Protein AF-A0A0S2JXF3-F1 (afdb_monomer_lite)

Sequence (169 aa):
MKRLVWFICPWLLTGCVLSSDPSPVEPAVPVVQLPSYAPVSVLMSWYLAACEKQSLQHNDSYLHESYLHDFFNRYCRAKGSTSRLAALKQVQKQAPWPESYQHFFALLKKENQHTQRLAGALRVQQKAVKRLTTELNEVTTQLDTLKAQLAQLQRKRLEQSLQPLNDEE

pLDDT: mean 82.35, std 19.6, range [34.44, 97.56]

Organism: NCBI:txid161398

Structure (mmCIF, N/CA/C/O backbone):
data_AF-A0A0S2JXF3-F1
#
_entry.id   AF-A0A0S2JXF3-F1
#
loop_
_atom_site.group_PDB
_atom_site.id
_atom_site.type_symbol
_atom_site.label_atom_id
_atom_site.label_alt_id
_atom_site.label_comp_id
_atom_site.label_asym_id
_atom_site.label_entity_id
_atom_site.label_seq_id
_atom_site.pdbx_PDB_ins_code
_atom_site.Cartn_x
_atom_site.Cartn_y
_atom_site.Cartn_z
_atom_site.occupancy
_atom_site.B_iso_or_equiv
_atom_site.auth_seq_id
_atom_site.auth_comp_id
_atom_site.auth_asym_id
_atom_site.auth_atom_id
_atom_site.pdbx_PDB_model_num
ATOM 1 N N . MET A 1 1 ? 52.847 24.015 -60.866 1.00 34.44 1 MET A N 1
ATOM 2 C CA . MET A 1 1 ? 54.074 23.477 -61.502 1.00 34.44 1 MET A CA 1
ATOM 3 C C . MET A 1 1 ? 54.727 22.525 -60.503 1.00 34.44 1 MET A C 1
ATOM 5 O O . MET A 1 1 ? 54.892 22.940 -59.371 1.00 34.44 1 MET A O 1
ATOM 9 N N . LYS A 1 2 ? 54.835 21.220 -60.824 1.00 39.03 2 LYS A N 1
ATOM 10 C CA . LYS A 1 2 ? 56.106 20.457 -60.959 1.00 39.03 2 LYS A CA 1
ATOM 11 C C . LYS A 1 2 ? 56.985 20.535 -59.676 1.00 39.03 2 LYS A C 1
ATOM 13 O O . LYS A 1 2 ? 57.434 21.621 -59.362 1.00 39.03 2 LYS A O 1
ATOM 18 N N . ARG A 1 3 ? 57.350 19.463 -58.950 1.00 41.31 3 ARG A N 1
ATOM 19 C CA . ARG A 1 3 ? 57.856 18.144 -59.392 1.00 41.31 3 ARG A CA 1
ATOM 20 C C . ARG A 1 3 ? 57.864 17.104 -58.251 1.00 41.31 3 ARG A C 1
ATOM 22 O O . ARG A 1 3 ? 58.118 17.457 -57.107 1.00 41.31 3 ARG A O 1
ATOM 29 N N . LEU A 1 4 ? 57.708 15.828 -58.627 1.00 45.16 4 LEU A N 1
ATOM 30 C CA . LEU A 1 4 ? 58.310 14.673 -57.948 1.00 45.16 4 LEU A CA 1
ATOM 31 C C . LEU A 1 4 ? 59.836 14.823 -57.898 1.00 45.16 4 LEU A C 1
ATOM 33 O O . LEU A 1 4 ? 60.421 15.143 -58.933 1.00 45.16 4 LEU A O 1
ATOM 37 N N . VAL A 1 5 ? 60.466 14.428 -56.790 1.00 48.84 5 VAL A N 1
ATOM 38 C CA . VAL A 1 5 ? 61.798 13.804 -56.812 1.00 48.84 5 VAL A CA 1
ATOM 39 C C . VAL A 1 5 ? 61.848 12.720 -55.734 1.00 48.84 5 VAL A C 1
ATOM 41 O O . VAL A 1 5 ? 61.670 12.986 -54.551 1.00 48.84 5 VAL A O 1
ATOM 44 N N . TRP A 1 6 ? 62.060 11.491 -56.195 1.00 41.00 6 TRP A N 1
ATOM 45 C CA . TRP A 1 6 ? 62.474 10.333 -55.416 1.00 41.00 6 TRP A CA 1
ATOM 46 C C . TRP A 1 6 ? 63.924 10.501 -54.961 1.00 41.00 6 TRP A C 1
ATOM 48 O O . TRP A 1 6 ? 64.763 10.859 -55.784 1.00 41.00 6 TRP A O 1
ATOM 58 N N . PHE A 1 7 ? 64.242 10.121 -53.724 1.00 48.88 7 PHE A N 1
ATOM 59 C CA . PHE A 1 7 ? 65.581 9.637 -53.396 1.00 48.88 7 PHE A CA 1
ATOM 60 C C . PHE A 1 7 ? 65.492 8.378 -52.539 1.00 48.88 7 PHE A C 1
ATOM 62 O O . PHE A 1 7 ? 65.002 8.374 -51.414 1.00 48.88 7 PHE A O 1
ATOM 69 N N . ILE A 1 8 ? 65.958 7.303 -53.162 1.00 51.94 8 ILE A N 1
ATOM 70 C CA . ILE A 1 8 ? 66.288 6.007 -52.592 1.00 51.94 8 ILE A CA 1
ATOM 71 C C . ILE A 1 8 ? 67.582 6.183 -51.790 1.00 51.94 8 ILE A C 1
ATOM 73 O O . ILE A 1 8 ? 68.543 6.744 -52.314 1.00 51.94 8 ILE A O 1
ATOM 77 N N . CYS A 1 9 ? 67.638 5.638 -50.577 1.00 42.91 9 CYS A N 1
ATOM 78 C CA . CYS A 1 9 ? 68.894 5.197 -49.977 1.00 42.91 9 CYS A CA 1
ATOM 79 C C . CYS A 1 9 ? 68.672 3.800 -49.360 1.00 42.91 9 CYS A C 1
ATOM 81 O O . CYS A 1 9 ? 67.832 3.675 -48.469 1.00 42.91 9 CYS A O 1
ATOM 83 N N . PRO A 1 10 ? 69.342 2.750 -49.879 1.00 52.16 10 PRO A N 1
ATOM 84 C CA . PRO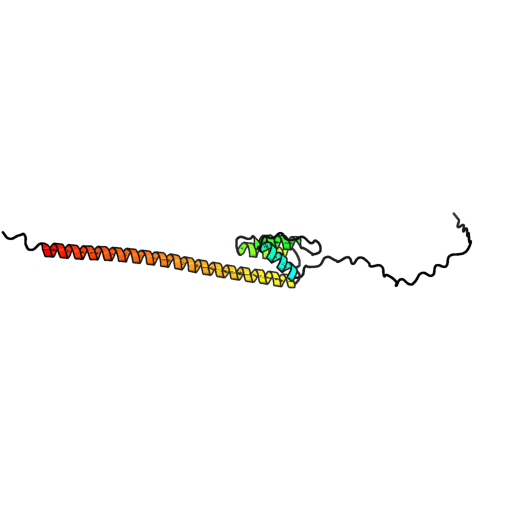 A 1 10 ? 69.297 1.380 -49.363 1.00 52.16 10 PRO A CA 1
ATOM 85 C C . PRO A 1 10 ? 70.331 1.224 -48.224 1.00 52.16 10 PRO A C 1
ATOM 87 O O . PRO A 1 10 ? 70.688 2.230 -47.628 1.00 52.16 10 PRO A O 1
ATOM 90 N N . TRP A 1 11 ? 70.857 0.012 -47.987 1.00 50.53 11 TRP A N 1
ATOM 91 C CA . TRP A 1 11 ? 71.778 -0.442 -46.912 1.00 50.53 11 TRP A CA 1
ATOM 92 C C . TRP A 1 11 ? 71.009 -1.087 -45.736 1.00 50.53 11 TRP A C 1
ATOM 94 O O . TRP A 1 11 ? 70.530 -0.411 -44.838 1.00 50.53 11 TRP A O 1
ATOM 104 N N . LEU A 1 12 ? 70.573 -2.346 -45.873 1.00 48.91 12 LEU A N 1
ATOM 105 C CA . LEU A 1 12 ? 71.282 -3.628 -45.645 1.00 48.91 12 LEU A CA 1
ATOM 106 C C . LEU A 1 12 ? 71.451 -4.007 -44.156 1.00 48.91 12 LEU A C 1
ATOM 108 O O . LEU A 1 12 ? 72.291 -3.452 -43.465 1.00 48.91 12 LEU A O 1
ATOM 112 N N . LEU A 1 13 ? 70.679 -5.039 -43.767 1.00 52.38 13 LEU A N 1
ATOM 113 C CA . LEU A 1 13 ? 71.051 -6.232 -42.978 1.00 52.38 13 LEU A CA 1
ATOM 114 C C . LEU A 1 13 ? 71.779 -5.979 -41.639 1.00 52.38 13 LEU A C 1
ATOM 116 O O . LEU A 1 13 ? 72.933 -5.585 -41.608 1.00 52.38 13 LEU A O 1
ATOM 120 N N . THR A 1 14 ? 71.242 -6.332 -40.473 1.00 50.97 14 THR A N 1
ATOM 121 C CA . THR A 1 14 ? 71.079 -7.721 -40.004 1.00 50.97 14 THR A CA 1
ATOM 122 C C . THR A 1 14 ? 70.438 -7.705 -38.613 1.00 50.97 14 THR A C 1
ATOM 124 O O . THR A 1 14 ? 70.723 -6.825 -37.807 1.00 50.97 14 THR A O 1
ATOM 127 N N . GLY A 1 15 ? 69.626 -8.717 -38.310 1.00 39.41 15 GLY A N 1
ATOM 128 C CA . GLY A 1 15 ? 69.108 -8.950 -36.964 1.00 39.41 15 GLY A CA 1
ATOM 129 C C . GLY A 1 15 ? 67.971 -9.963 -36.957 1.00 39.41 15 GLY A C 1
ATOM 130 O O . GLY A 1 15 ? 66.827 -9.598 -36.716 1.00 39.41 15 GLY A O 1
ATOM 131 N N . CYS A 1 16 ? 68.274 -11.234 -37.245 1.00 47.16 16 CYS A N 1
ATOM 132 C CA . CYS A 1 16 ? 67.373 -12.335 -36.916 1.00 47.16 16 CYS A CA 1
ATOM 133 C C . CYS A 1 16 ? 67.255 -12.420 -35.391 1.00 47.16 16 CYS A C 1
ATOM 135 O O . CYS A 1 16 ? 68.186 -12.869 -34.726 1.00 47.16 16 CYS A O 1
ATOM 137 N N . VAL A 1 17 ? 66.108 -12.031 -34.846 1.00 47.25 17 VAL A N 1
ATOM 138 C CA . VAL A 1 17 ? 65.643 -12.541 -33.556 1.00 47.25 17 VAL A CA 1
ATOM 139 C C . VAL A 1 17 ? 64.449 -13.438 -33.825 1.00 47.25 17 VAL A C 1
ATOM 141 O O . VAL A 1 17 ? 63.363 -12.991 -34.181 1.00 47.25 17 VAL A O 1
ATOM 144 N N . LEU A 1 18 ? 64.713 -14.735 -33.690 1.00 45.22 18 LEU A N 1
ATOM 145 C CA . LEU A 1 18 ? 63.724 -15.787 -33.558 1.00 45.22 18 LEU A CA 1
ATOM 146 C C . LEU A 1 18 ? 63.004 -15.542 -32.222 1.00 45.22 18 LEU A C 1
ATOM 148 O O . LEU A 1 18 ? 63.521 -15.903 -31.168 1.00 45.22 18 LEU A O 1
ATOM 152 N N . SER A 1 19 ? 61.864 -14.854 -32.256 1.00 42.16 19 SER A N 1
ATOM 153 C CA . SER A 1 19 ? 60.982 -14.720 -31.099 1.00 42.16 19 SER A CA 1
ATOM 154 C C . SER A 1 19 ? 59.667 -15.406 -31.420 1.00 42.16 19 SER A C 1
ATOM 156 O O . SER A 1 19 ? 59.005 -15.075 -32.399 1.00 42.16 19 SER A O 1
ATOM 158 N N . SER A 1 20 ? 59.364 -16.393 -30.588 1.00 42.44 20 SER A N 1
ATOM 159 C CA . SER A 1 20 ? 58.190 -17.251 -30.584 1.00 42.44 20 SER A CA 1
ATOM 160 C C . SER A 1 20 ? 56.887 -16.501 -30.848 1.00 42.44 20 SER A C 1
ATOM 162 O O . SER A 1 20 ? 56.691 -15.403 -30.330 1.00 42.44 20 SER A O 1
ATOM 164 N N . ASP A 1 21 ? 56.003 -17.150 -31.607 1.00 46.78 21 ASP A N 1
ATOM 165 C CA . ASP A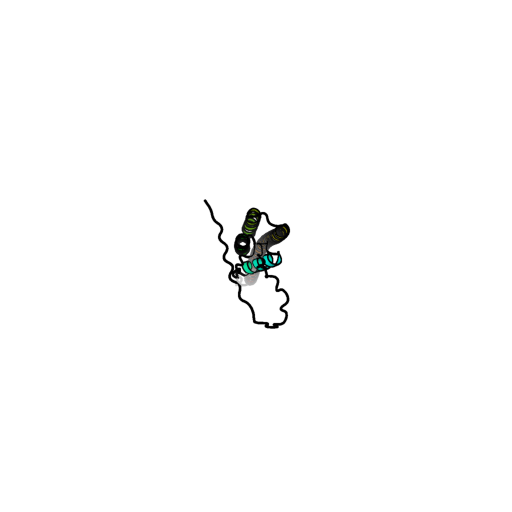 1 21 ? 54.602 -16.785 -31.818 1.00 46.78 21 ASP A CA 1
ATOM 166 C C . ASP A 1 21 ? 53.950 -16.140 -30.586 1.00 46.78 21 ASP A C 1
ATOM 168 O O . ASP A 1 21 ? 53.813 -16.787 -29.541 1.00 46.78 21 ASP A O 1
ATOM 172 N N . PRO A 1 22 ? 53.397 -14.929 -30.733 1.00 44.41 22 PRO A N 1
ATOM 173 C CA . PRO A 1 22 ? 52.177 -14.557 -30.066 1.00 44.41 22 PRO A CA 1
ATOM 174 C C . PRO A 1 22 ? 51.043 -14.626 -31.093 1.00 44.41 22 PRO A C 1
ATOM 176 O O . PRO A 1 22 ? 51.015 -13.888 -32.077 1.00 44.41 22 PRO A O 1
ATOM 179 N N . SER A 1 23 ? 50.103 -15.532 -30.828 1.00 45.31 23 SER A N 1
ATOM 180 C CA . SER A 1 23 ? 48.743 -15.550 -31.374 1.00 45.31 23 SER A CA 1
ATOM 181 C C . SER A 1 23 ? 48.238 -14.131 -31.691 1.00 45.31 23 SER A C 1
ATOM 183 O O . SER A 1 23 ? 48.459 -13.238 -30.865 1.00 45.31 23 SER A O 1
ATOM 185 N N . PRO A 1 24 ? 47.562 -13.882 -32.830 1.00 46.59 24 PRO A N 1
ATOM 186 C CA . PRO A 1 24 ? 47.056 -12.555 -33.143 1.00 46.59 24 PRO A CA 1
ATOM 187 C C . PRO A 1 24 ? 46.052 -12.147 -32.064 1.00 46.59 24 PRO A C 1
ATOM 189 O O . PRO A 1 24 ? 44.923 -12.631 -32.021 1.00 46.59 24 PRO A O 1
ATOM 192 N N . VAL A 1 25 ? 46.485 -11.269 -31.157 1.00 53.56 25 VAL A N 1
ATOM 193 C CA . VAL A 1 25 ? 45.587 -10.568 -30.247 1.00 53.56 25 VAL A CA 1
ATOM 194 C C . VAL A 1 25 ? 44.805 -9.607 -31.124 1.00 53.56 25 VAL 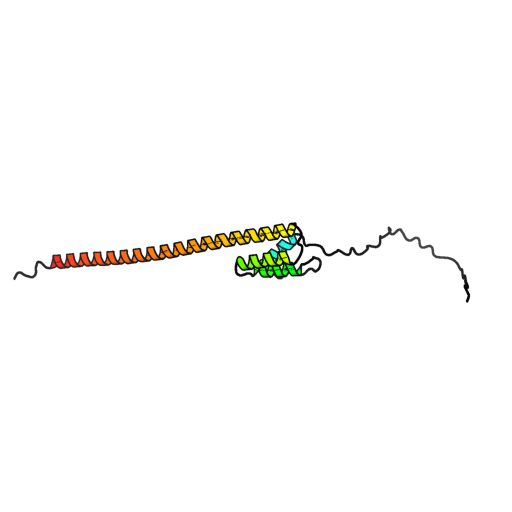A C 1
ATOM 196 O O . VAL A 1 25 ? 45.284 -8.538 -31.501 1.00 53.56 25 VAL A O 1
ATOM 199 N N . GLU A 1 26 ? 43.617 -10.056 -31.509 1.00 53.25 26 GLU A N 1
ATOM 200 C CA . GLU A 1 26 ? 42.564 -9.229 -32.071 1.00 53.25 26 GLU A CA 1
ATOM 201 C C . GLU A 1 26 ? 42.450 -7.968 -31.193 1.00 53.25 26 GLU A C 1
ATOM 203 O O . GLU A 1 26 ? 42.352 -8.096 -29.966 1.00 53.25 26 GLU A O 1
ATOM 208 N N . PRO A 1 27 ? 42.546 -6.746 -31.750 1.00 51.97 27 PRO A N 1
ATOM 209 C CA . PRO A 1 27 ? 42.393 -5.545 -30.948 1.00 51.97 27 PRO A CA 1
ATOM 210 C C . PRO A 1 27 ? 41.007 -5.594 -30.308 1.00 51.97 27 PRO A C 1
ATOM 212 O O . PRO A 1 27 ? 39.996 -5.526 -31.005 1.00 51.97 27 PRO A O 1
ATOM 215 N N . ALA A 1 28 ? 40.968 -5.744 -28.982 1.00 56.34 28 ALA A N 1
ATOM 216 C CA . ALA A 1 28 ? 39.745 -5.672 -28.203 1.00 56.34 28 ALA A CA 1
ATOM 217 C C . ALA A 1 28 ? 39.179 -4.261 -28.367 1.00 56.34 28 ALA A C 1
ATOM 219 O O . ALA A 1 28 ? 39.555 -3.327 -27.657 1.00 56.34 28 ALA A O 1
ATOM 220 N N . VAL A 1 29 ? 38.309 -4.095 -29.362 1.00 55.28 29 VAL A N 1
ATOM 221 C CA . VAL A 1 29 ? 37.493 -2.899 -29.513 1.00 55.28 29 VAL A CA 1
ATOM 222 C C . VAL A 1 29 ? 36.742 -2.757 -28.190 1.00 55.28 29 VAL A C 1
ATOM 224 O O . VAL A 1 29 ? 36.061 -3.710 -27.797 1.00 55.28 29 VAL A O 1
ATOM 227 N N . PRO A 1 30 ? 36.874 -1.637 -27.456 1.00 55.59 30 PRO A N 1
ATOM 228 C CA . PRO A 1 30 ? 36.082 -1.440 -26.256 1.00 55.59 30 PRO A CA 1
ATOM 229 C C . PRO A 1 30 ? 34.616 -1.538 -26.673 1.00 55.59 30 PRO A C 1
ATOM 231 O O . PRO A 1 30 ? 34.134 -0.736 -27.474 1.00 55.59 30 PRO A O 1
ATOM 234 N N . VAL A 1 31 ? 33.930 -2.573 -26.186 1.00 58.47 31 VAL A N 1
ATOM 235 C CA . VAL A 1 31 ? 32.501 -2.759 -26.416 1.00 58.47 31 VAL A CA 1
ATOM 236 C C . VAL A 1 31 ? 31.816 -1.574 -25.754 1.00 58.47 31 VAL A C 1
ATOM 238 O O . VAL A 1 31 ? 31.645 -1.542 -24.537 1.00 58.47 31 VAL A O 1
ATOM 241 N N . VAL A 1 32 ? 31.471 -0.563 -26.550 1.00 58.47 32 VAL A N 1
ATOM 242 C CA . VAL A 1 32 ? 30.630 0.543 -26.105 1.00 58.47 32 VAL A CA 1
ATOM 243 C C . VAL A 1 32 ? 29.270 -0.074 -25.811 1.00 58.47 32 VAL A C 1
ATOM 245 O O . VAL A 1 32 ? 28.500 -0.357 -26.727 1.00 58.47 32 VAL A O 1
ATOM 248 N N . GLN A 1 33 ? 28.999 -0.373 -24.540 1.00 62.81 33 GLN A N 1
ATOM 249 C CA . GLN A 1 33 ? 27.680 -0.826 -24.121 1.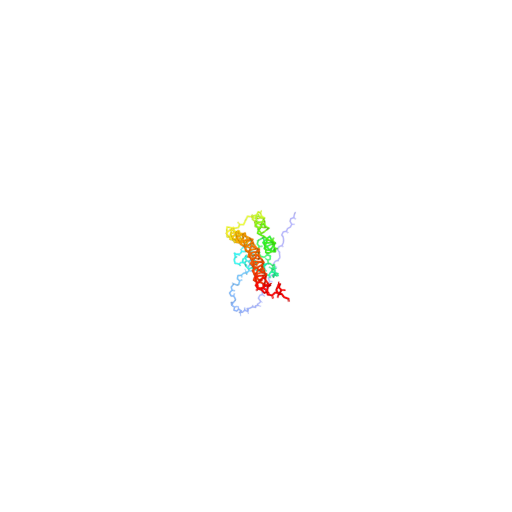00 62.81 33 GLN A CA 1
ATOM 250 C C . GLN A 1 33 ? 26.709 0.323 -24.370 1.00 62.81 33 GLN A C 1
ATOM 252 O O . GLN A 1 33 ? 26.778 1.363 -23.717 1.00 62.81 33 GLN A O 1
ATOM 257 N N . LEU A 1 34 ? 25.833 0.157 -25.362 1.00 68.75 34 LEU A N 1
ATOM 258 C CA . LEU A 1 34 ? 24.751 1.104 -25.568 1.00 68.75 34 LEU A CA 1
ATOM 259 C C . LEU A 1 34 ? 23.854 1.098 -24.322 1.00 68.75 34 LEU A C 1
ATOM 261 O O . LEU A 1 34 ? 23.603 0.026 -23.758 1.00 68.75 34 LEU A O 1
ATOM 265 N N . PRO A 1 35 ? 23.352 2.268 -23.900 1.00 76.00 35 PRO A N 1
ATOM 266 C CA . PRO A 1 35 ? 22.467 2.347 -22.754 1.00 76.00 35 PRO A CA 1
ATOM 267 C C . PRO A 1 35 ? 21.226 1.489 -23.013 1.00 76.00 35 PRO A C 1
ATOM 269 O O . PRO A 1 35 ? 20.607 1.548 -24.078 1.00 76.00 35 PRO A O 1
ATOM 272 N N . SER A 1 36 ? 20.882 0.660 -22.031 1.00 88.69 36 SER A N 1
ATOM 273 C CA . SER A 1 36 ? 19.790 -0.312 -22.123 1.00 88.69 36 SER A CA 1
ATOM 274 C C . SER A 1 36 ? 18.774 -0.095 -21.006 1.00 88.69 36 SER A C 1
ATOM 276 O O . SER A 1 36 ? 19.039 0.605 -20.028 1.00 88.69 36 SER A O 1
ATOM 278 N N . TYR A 1 37 ? 17.575 -0.658 -21.146 1.00 91.44 37 TYR A N 1
ATOM 279 C CA . TYR A 1 37 ? 16.615 -0.670 -20.044 1.00 91.44 37 TYR A CA 1
ATOM 280 C C . TYR A 1 37 ? 17.095 -1.626 -18.953 1.00 91.44 37 TYR A C 1
ATOM 282 O O . TYR A 1 37 ? 17.478 -2.761 -19.236 1.00 91.44 37 TYR A O 1
ATOM 290 N N . ALA A 1 38 ? 17.031 -1.179 -17.702 1.00 91.94 38 ALA A N 1
ATOM 291 C CA . ALA A 1 38 ? 17.302 -2.028 -16.554 1.00 91.94 38 ALA A CA 1
ATOM 292 C C . ALA A 1 38 ? 16.360 -3.250 -16.537 1.00 91.94 38 ALA A C 1
ATOM 294 O O . ALA A 1 38 ? 15.161 -3.124 -16.777 1.00 91.94 38 ALA A O 1
ATOM 295 N N . PRO A 1 39 ? 16.846 -4.462 -16.236 1.00 93.00 39 PRO A N 1
ATOM 296 C CA . PRO A 1 39 ? 15.963 -5.612 -16.092 1.00 93.00 39 PRO A CA 1
ATOM 297 C C . PRO A 1 39 ? 15.017 -5.426 -14.893 1.00 93.00 39 PRO A C 1
ATOM 299 O O . PRO A 1 39 ? 15.323 -4.721 -13.932 1.00 93.00 39 PRO A O 1
ATOM 302 N N . VAL A 1 40 ? 13.867 -6.110 -14.903 1.00 94.50 40 VAL A N 1
ATOM 303 C CA . VAL A 1 40 ? 12.854 -5.992 -13.831 1.00 94.50 40 VAL A CA 1
ATOM 304 C C . VAL A 1 40 ? 13.416 -6.359 -12.449 1.00 94.50 40 VAL A C 1
ATOM 306 O O . VAL A 1 40 ? 12.978 -5.811 -11.442 1.00 94.50 40 VAL A O 1
ATOM 309 N N . SER A 1 41 ? 14.417 -7.240 -12.383 1.00 94.12 41 SER A N 1
ATOM 310 C CA . SER A 1 41 ? 15.133 -7.560 -11.141 1.00 94.12 41 SER A CA 1
ATOM 311 C C . SER A 1 41 ? 15.832 -6.341 -10.528 1.00 94.12 41 SER A C 1
ATOM 313 O O . SER A 1 41 ? 15.799 -6.173 -9.311 1.00 94.12 41 SER A O 1
ATOM 315 N N . VAL A 1 42 ? 16.400 -5.463 -11.359 1.00 93.88 42 VAL A N 1
ATOM 316 C CA . VAL A 1 42 ? 17.015 -4.198 -10.927 1.00 93.88 42 VAL A CA 1
ATOM 317 C C . VAL A 1 42 ? 15.941 -3.185 -10.521 1.00 93.88 42 VAL A C 1
ATOM 319 O O . VAL A 1 42 ? 16.077 -2.519 -9.502 1.00 93.88 42 VAL A O 1
ATOM 322 N N . LEU A 1 43 ? 14.807 -3.126 -11.228 1.00 94.69 43 LEU A N 1
ATOM 323 C CA . LEU A 1 43 ? 13.664 -2.312 -10.782 1.00 94.69 43 LEU A CA 1
ATOM 324 C C . LEU A 1 43 ? 13.159 -2.750 -9.404 1.00 94.69 43 LEU A C 1
ATOM 326 O O . LEU A 1 43 ? 12.809 -1.908 -8.579 1.00 94.69 43 LEU A O 1
ATOM 330 N N . MET A 1 44 ? 13.121 -4.059 -9.151 1.00 95.06 44 MET A N 1
ATOM 331 C CA . MET A 1 44 ? 12.726 -4.601 -7.857 1.00 95.06 44 MET A CA 1
ATOM 332 C C . MET A 1 44 ? 13.727 -4.223 -6.761 1.00 95.06 44 MET A C 1
ATOM 334 O O . MET A 1 44 ? 13.302 -3.812 -5.684 1.00 95.06 44 MET A O 1
ATOM 338 N N . SER A 1 45 ? 15.037 -4.310 -7.015 1.00 94.00 45 SER A N 1
ATOM 339 C CA . SER A 1 45 ? 16.035 -3.910 -6.016 1.00 94.00 45 SER A CA 1
ATOM 340 C C . SER A 1 45 ? 15.954 -2.415 -5.701 1.00 94.00 45 SER A C 1
ATOM 342 O O . SER A 1 45 ? 15.962 -2.044 -4.527 1.00 94.00 45 SER A O 1
ATOM 344 N N . TRP A 1 46 ? 15.770 -1.559 -6.710 1.00 95.12 46 TRP A N 1
ATOM 345 C CA . TRP A 1 46 ? 15.544 -0.126 -6.504 1.00 95.12 46 TRP A CA 1
ATOM 346 C C . TRP A 1 46 ? 14.252 0.159 -5.735 1.00 95.12 46 TRP A C 1
ATOM 348 O O . TRP A 1 46 ? 14.240 0.979 -4.818 1.00 95.12 46 TRP A O 1
ATOM 358 N N . TYR A 1 47 ? 13.164 -0.539 -6.058 1.00 95.50 47 TYR A N 1
ATOM 359 C CA . TYR A 1 47 ? 11.913 -0.432 -5.313 1.00 95.50 47 TYR A CA 1
ATOM 360 C C . TYR A 1 47 ? 12.103 -0.767 -3.826 1.00 95.50 47 TYR A C 1
ATOM 362 O O . TYR A 1 47 ? 11.699 0.017 -2.964 1.00 95.50 47 TYR A O 1
ATOM 370 N N . LEU A 1 48 ? 12.743 -1.902 -3.528 1.00 94.62 48 LEU A N 1
ATOM 371 C CA . LEU A 1 48 ? 12.989 -2.351 -2.157 1.00 94.62 48 LEU A CA 1
ATOM 372 C C . LEU A 1 48 ? 13.883 -1.363 -1.403 1.00 94.62 48 LEU A C 1
ATOM 374 O O . LEU A 1 48 ? 13.492 -0.889 -0.338 1.00 94.62 48 LEU A O 1
ATOM 378 N N . ALA A 1 49 ? 15.010 -0.959 -1.993 1.00 94.75 49 ALA A N 1
ATOM 379 C CA . ALA A 1 49 ? 15.926 0.002 -1.386 1.00 94.75 49 ALA A CA 1
ATOM 380 C C . ALA A 1 49 ? 15.236 1.346 -1.084 1.00 94.75 49 ALA A C 1
ATOM 382 O O . ALA A 1 49 ? 15.339 1.867 0.030 1.00 94.75 49 ALA A O 1
ATOM 383 N N . ALA A 1 50 ? 14.458 1.885 -2.030 1.00 94.62 50 ALA A N 1
ATOM 384 C CA . ALA A 1 50 ? 13.726 3.136 -1.828 1.00 94.62 50 ALA A CA 1
ATOM 385 C C . ALA A 1 50 ? 12.679 3.029 -0.703 1.00 94.62 50 ALA A C 1
ATOM 387 O O . ALA A 1 50 ? 12.486 3.973 0.073 1.00 94.62 50 ALA A O 1
ATOM 388 N N . CYS A 1 51 ? 12.008 1.882 -0.595 1.00 93.12 51 CYS A N 1
ATOM 389 C CA . CYS A 1 51 ? 10.996 1.620 0.428 1.00 93.12 51 CYS A CA 1
ATOM 390 C C . CYS A 1 51 ? 11.598 1.348 1.811 1.00 93.12 51 CYS A C 1
ATOM 392 O O . CYS A 1 51 ? 11.016 1.763 2.817 1.00 93.12 51 CYS A O 1
ATOM 394 N N . GLU A 1 52 ? 12.799 0.782 1.865 1.00 94.44 52 GLU A N 1
ATOM 395 C CA . GLU A 1 52 ? 13.609 0.640 3.080 1.00 94.44 52 GLU A CA 1
ATOM 396 C C . GLU A 1 52 ? 14.354 1.932 3.463 1.00 94.44 52 GLU A C 1
ATOM 398 O O . GLU A 1 52 ? 15.036 1.975 4.485 1.00 94.44 52 GLU A O 1
ATOM 403 N N . LYS A 1 53 ? 14.180 3.016 2.689 1.00 87.69 53 LYS A N 1
ATOM 404 C CA . LYS A 1 53 ? 14.855 4.318 2.859 1.00 87.69 53 LYS A CA 1
ATOM 405 C C . LYS A 1 53 ? 16.381 4.237 2.742 1.00 87.69 53 LYS A C 1
ATOM 407 O O . LYS A 1 53 ? 17.083 5.093 3.281 1.00 87.69 53 LYS A O 1
ATOM 412 N N . GLN A 1 54 ? 16.881 3.242 2.022 1.00 87.06 54 GLN A N 1
ATOM 413 C CA . GLN A 1 54 ? 18.283 3.148 1.641 1.00 87.06 54 GLN A CA 1
ATOM 414 C C . GLN A 1 54 ? 18.560 4.079 0.455 1.00 87.06 54 GLN A C 1
ATOM 416 O O . GLN A 1 54 ? 17.663 4.409 -0.326 1.00 87.06 54 GLN A O 1
ATOM 421 N N . SER A 1 55 ? 19.804 4.539 0.325 1.00 80.88 55 SER A N 1
ATOM 422 C CA . SER A 1 55 ? 20.210 5.337 -0.831 1.00 80.88 55 SER A CA 1
ATOM 423 C C . SER A 1 55 ? 20.297 4.450 -2.068 1.00 80.88 55 SER A C 1
ATOM 425 O O . SER A 1 55 ? 21.008 3.446 -2.060 1.00 80.88 55 SER A O 1
ATOM 427 N N . LEU A 1 56 ? 19.614 4.852 -3.137 1.00 82.88 56 LEU A N 1
ATOM 428 C CA . LEU A 1 56 ? 19.768 4.227 -4.444 1.00 82.88 56 LEU A CA 1
ATOM 429 C C . LEU A 1 56 ? 21.161 4.558 -4.982 1.00 82.88 56 LEU A C 1
ATOM 431 O O . LEU A 1 56 ? 21.526 5.728 -5.082 1.00 82.88 56 LEU A O 1
ATOM 435 N N . GLN A 1 57 ? 21.940 3.523 -5.285 1.00 77.50 57 GLN A N 1
ATOM 436 C CA . GLN A 1 57 ? 23.211 3.672 -5.986 1.00 77.50 57 GLN A CA 1
ATOM 437 C C . GLN A 1 57 ? 22.903 4.095 -7.421 1.00 77.50 57 GLN A C 1
ATOM 439 O O . GLN A 1 57 ? 22.126 3.417 -8.089 1.00 77.50 57 GLN A O 1
ATOM 444 N N . HIS A 1 58 ? 23.486 5.208 -7.861 1.00 74.50 58 HIS A N 1
ATOM 445 C CA . HIS A 1 58 ? 23.375 5.659 -9.242 1.00 74.50 58 HIS A CA 1
ATOM 446 C C . HIS A 1 58 ? 24.331 4.873 -10.129 1.00 74.50 58 HIS A C 1
ATOM 448 O O . HIS A 1 58 ? 25.511 4.719 -9.809 1.00 74.50 58 HIS A O 1
ATOM 454 N N . ASN A 1 59 ? 23.809 4.388 -11.244 1.00 69.12 59 ASN A N 1
ATOM 455 C CA . ASN A 1 59 ? 24.568 3.753 -12.292 1.00 69.12 59 ASN A CA 1
ATOM 456 C C . ASN A 1 59 ? 24.026 4.222 -13.645 1.00 69.12 59 ASN A C 1
ATOM 458 O O . ASN A 1 59 ? 23.073 3.646 -14.177 1.00 69.12 59 ASN A O 1
ATOM 462 N N . ASP A 1 60 ? 24.723 5.195 -14.239 1.00 69.94 60 ASP A N 1
ATOM 463 C CA . ASP A 1 60 ? 24.373 5.845 -15.513 1.00 69.94 60 ASP A CA 1
ATOM 464 C C . ASP A 1 60 ? 24.351 4.887 -16.730 1.00 69.94 60 ASP A C 1
ATOM 466 O O . ASP A 1 60 ? 24.157 5.304 -17.871 1.00 69.94 60 ASP A O 1
ATOM 470 N N . SER A 1 61 ? 24.528 3.583 -16.504 1.00 84.62 61 SER A N 1
ATOM 471 C CA . SER A 1 61 ? 24.447 2.521 -17.507 1.00 84.62 61 SER A CA 1
ATOM 472 C C . SER A 1 61 ? 23.026 2.278 -18.040 1.00 84.62 61 SER A C 1
ATOM 474 O O . SER A 1 61 ? 22.872 1.684 -19.111 1.00 84.62 61 SER A O 1
ATOM 476 N N . TYR A 1 62 ? 21.978 2.702 -17.316 1.00 90.19 62 TYR A N 1
ATOM 477 C CA . TYR A 1 62 ? 20.588 2.404 -17.679 1.00 90.19 62 TYR A CA 1
ATOM 478 C C . TYR A 1 62 ? 19.797 3.613 -18.181 1.00 90.19 62 TYR A C 1
ATOM 480 O O . TYR A 1 62 ? 19.816 4.706 -17.613 1.00 90.19 62 TYR A O 1
ATOM 488 N N . LEU A 1 63 ? 18.991 3.379 -19.218 1.00 90.31 63 LEU A N 1
ATOM 489 C CA . LEU A 1 63 ? 18.055 4.371 -19.733 1.00 90.31 63 LEU A CA 1
ATOM 490 C C . LEU A 1 63 ? 17.023 4.759 -18.671 1.00 90.31 63 LEU A C 1
ATOM 492 O O . LEU A 1 63 ? 16.375 3.905 -18.062 1.00 90.31 63 LEU A O 1
ATOM 496 N N . HIS A 1 64 ? 16.820 6.069 -18.527 1.00 91.25 64 HIS A N 1
ATOM 497 C CA . HIS A 1 64 ? 15.806 6.664 -17.654 1.00 91.25 64 HIS A CA 1
ATOM 498 C C . HIS A 1 64 ? 15.927 6.282 -16.169 1.00 91.25 64 HIS A C 1
ATOM 500 O O . HIS A 1 64 ? 14.933 6.341 -15.440 1.00 91.25 64 HIS A O 1
ATOM 506 N N . GLU A 1 65 ? 17.128 5.922 -15.707 1.00 91.44 65 GLU A N 1
ATOM 507 C CA . GLU A 1 65 ? 17.382 5.583 -14.303 1.00 91.44 65 GLU A CA 1
ATOM 508 C C . GLU A 1 65 ? 16.876 6.679 -13.354 1.00 91.44 65 GLU A C 1
ATOM 510 O O . GLU A 1 65 ? 16.132 6.391 -12.419 1.00 91.44 65 GLU A O 1
ATOM 515 N N . SER A 1 66 ? 17.189 7.947 -13.634 1.00 90.50 66 SER A N 1
ATOM 516 C CA . SER A 1 66 ? 16.766 9.081 -12.803 1.00 90.50 66 SER A CA 1
ATOM 517 C C . SER A 1 66 ? 15.243 9.173 -12.646 1.00 90.50 66 SER A C 1
ATOM 519 O O . SER A 1 66 ? 14.745 9.360 -11.536 1.00 90.50 66 SER A O 1
ATOM 521 N N . TYR A 1 67 ? 14.480 8.955 -13.723 1.00 92.62 67 TYR A N 1
ATOM 522 C CA . TYR A 1 67 ? 13.014 8.930 -13.670 1.00 92.62 67 TYR A CA 1
ATOM 523 C C . TYR A 1 67 ? 12.495 7.798 -12.781 1.00 92.62 67 TYR A C 1
ATOM 525 O O . TYR A 1 67 ? 11.550 8.005 -12.014 1.00 92.62 67 TYR A O 1
ATOM 533 N N . LEU A 1 68 ? 13.120 6.620 -12.853 1.00 94.62 68 LEU A N 1
ATOM 534 C CA . LEU A 1 68 ? 12.752 5.461 -12.040 1.00 94.62 68 LEU A CA 1
ATOM 535 C C . LEU A 1 68 ? 13.133 5.662 -10.571 1.00 94.62 68 LEU A C 1
ATOM 537 O O . LEU A 1 68 ? 12.302 5.413 -9.700 1.00 94.62 68 LEU A O 1
ATOM 541 N N . HIS A 1 69 ? 14.330 6.171 -10.281 1.00 94.56 69 HIS A N 1
ATOM 542 C CA . HIS A 1 69 ? 14.779 6.485 -8.922 1.00 94.56 69 HIS A CA 1
ATOM 543 C C . HIS A 1 69 ? 13.864 7.515 -8.257 1.00 94.56 69 HIS A C 1
ATOM 545 O O . HIS A 1 69 ? 13.380 7.302 -7.140 1.00 94.56 69 HIS A O 1
ATOM 551 N N . ASP A 1 70 ? 13.548 8.602 -8.960 1.00 93.75 70 ASP A N 1
ATOM 552 C CA . ASP A 1 70 ? 12.611 9.614 -8.476 1.00 93.75 70 ASP A CA 1
ATOM 553 C C . ASP A 1 70 ? 11.202 9.050 -8.281 1.00 93.75 70 ASP A C 1
ATOM 555 O O . ASP A 1 70 ? 10.493 9.427 -7.339 1.00 93.75 70 ASP A O 1
ATOM 559 N N . PHE A 1 71 ? 10.756 8.178 -9.186 1.00 96.19 71 PHE A N 1
ATOM 560 C CA . PHE A 1 71 ? 9.480 7.488 -9.054 1.00 96.19 71 PHE A CA 1
ATOM 561 C C . PHE A 1 71 ? 9.455 6.616 -7.797 1.00 96.19 71 PHE A C 1
ATOM 563 O O . PHE A 1 71 ? 8.541 6.781 -6.989 1.00 96.19 71 PHE A O 1
ATOM 570 N N . PHE A 1 72 ? 10.445 5.746 -7.592 1.00 96.44 72 PHE A N 1
ATOM 571 C CA . PHE A 1 72 ? 10.494 4.844 -6.443 1.00 96.44 72 PHE A CA 1
ATOM 572 C C . PHE A 1 72 ? 10.577 5.607 -5.126 1.00 96.44 72 PHE A C 1
ATOM 574 O O . PHE A 1 72 ? 9.800 5.333 -4.209 1.00 96.44 72 PHE A O 1
ATOM 581 N N . ASN A 1 73 ? 11.408 6.648 -5.057 1.00 94.31 73 ASN A N 1
ATOM 582 C CA . ASN A 1 73 ? 11.476 7.521 -3.888 1.00 94.31 73 ASN A CA 1
ATOM 583 C C . ASN A 1 73 ? 10.121 8.172 -3.574 1.00 94.31 73 ASN A C 1
ATOM 585 O O . ASN A 1 73 ? 9.673 8.150 -2.423 1.00 94.31 73 ASN A O 1
ATOM 589 N N . ARG A 1 74 ? 9.431 8.720 -4.583 1.00 94.44 74 ARG A N 1
ATOM 590 C CA . ARG A 1 74 ? 8.102 9.329 -4.400 1.00 94.44 74 ARG A CA 1
ATOM 591 C C . ARG A 1 74 ? 7.039 8.300 -4.028 1.00 94.44 74 ARG A C 1
ATOM 593 O O . ARG A 1 74 ? 6.249 8.549 -3.120 1.00 94.44 74 ARG A O 1
ATOM 600 N N . TYR A 1 75 ? 7.026 7.153 -4.699 1.00 95.94 75 TYR A N 1
ATOM 601 C CA . TYR A 1 75 ? 6.070 6.074 -4.469 1.00 95.94 75 TYR A CA 1
ATOM 602 C C . TYR A 1 75 ? 6.200 5.511 -3.048 1.00 95.94 75 TYR A C 1
ATOM 604 O O . TYR A 1 75 ? 5.219 5.426 -2.307 1.00 95.94 75 TYR A O 1
ATOM 612 N N . CYS A 1 76 ? 7.420 5.204 -2.616 1.00 94.38 76 CYS A N 1
ATOM 613 C CA . CYS A 1 76 ? 7.676 4.638 -1.297 1.00 94.38 76 CYS A CA 1
ATOM 614 C C . CYS A 1 76 ? 7.425 5.641 -0.156 1.00 94.38 76 CYS A C 1
ATOM 616 O O . CYS A 1 76 ? 6.870 5.275 0.882 1.00 94.38 76 CYS A O 1
ATOM 618 N N . ARG A 1 77 ? 7.753 6.928 -0.348 1.00 93.81 77 ARG A N 1
ATOM 619 C CA . ARG A 1 77 ? 7.550 7.981 0.671 1.00 93.81 77 ARG A CA 1
ATOM 620 C C . ARG A 1 77 ? 6.133 8.560 0.705 1.00 93.81 77 ARG A C 1
ATOM 622 O O . ARG A 1 77 ? 5.798 9.313 1.621 1.00 93.81 77 ARG A O 1
ATOM 629 N N . ALA A 1 78 ? 5.294 8.239 -0.276 1.00 93.88 78 ALA A N 1
ATOM 630 C CA . ALA A 1 78 ? 3.936 8.750 -0.358 1.00 93.88 78 ALA A CA 1
ATOM 631 C C . ALA A 1 78 ? 3.084 8.335 0.857 1.00 93.88 78 ALA A C 1
ATOM 633 O O . ALA A 1 78 ? 2.908 7.151 1.159 1.00 93.88 78 ALA A O 1
ATOM 634 N N . LYS A 1 79 ? 2.482 9.335 1.515 1.00 87.44 79 LYS A N 1
ATOM 635 C CA . LYS A 1 79 ? 1.545 9.165 2.635 1.00 87.44 79 LYS A CA 1
ATOM 636 C C . LYS A 1 79 ? 0.136 8.830 2.126 1.00 87.44 79 LYS A C 1
ATOM 638 O O . LYS A 1 79 ? -0.781 9.633 2.253 1.00 87.44 79 LYS A O 1
ATOM 643 N N . GLY A 1 80 ? -0.027 7.659 1.512 1.00 88.62 80 GLY A N 1
ATOM 644 C CA . GLY A 1 80 ? -1.339 7.123 1.134 1.00 88.62 80 GLY A CA 1
ATOM 645 C C . GLY A 1 80 ? -1.430 6.570 -0.287 1.00 88.62 80 GLY A C 1
ATOM 646 O O . GLY A 1 80 ? -0.592 6.842 -1.150 1.00 88.62 80 GLY A O 1
ATOM 647 N N . SER A 1 81 ? -2.492 5.798 -0.527 1.00 92.44 81 SER A N 1
ATOM 648 C CA . SER A 1 81 ? -2.732 5.087 -1.788 1.00 92.44 81 SER A CA 1
ATOM 649 C C . SER A 1 81 ? -2.882 6.026 -2.984 1.00 92.44 81 SER A C 1
ATOM 651 O O . SER A 1 81 ? -2.289 5.788 -4.035 1.00 92.44 81 SER A O 1
ATOM 653 N N . THR A 1 82 ? -3.612 7.132 -2.824 1.00 93.19 82 THR A N 1
ATOM 654 C CA . THR A 1 82 ? -3.869 8.106 -3.897 1.00 93.19 82 THR A CA 1
ATOM 655 C C . THR A 1 82 ? -2.582 8.731 -4.426 1.00 93.19 82 THR A C 1
ATOM 657 O O . THR A 1 82 ? -2.378 8.778 -5.637 1.00 93.19 82 THR A O 1
ATOM 660 N N . SER A 1 83 ? -1.681 9.151 -3.535 1.00 95.06 83 SER A N 1
ATOM 661 C CA . SER A 1 83 ? -0.396 9.746 -3.920 1.00 95.06 83 SER A CA 1
ATOM 662 C C . SER A 1 83 ? 0.508 8.735 -4.628 1.00 95.06 83 SER A C 1
ATOM 664 O O . SER A 1 83 ? 1.141 9.065 -5.628 1.00 95.06 83 SER A O 1
ATOM 666 N N . ARG A 1 84 ? 0.500 7.473 -4.183 1.00 95.62 84 ARG A N 1
ATOM 667 C CA . ARG A 1 84 ? 1.184 6.368 -4.871 1.00 95.62 84 ARG A CA 1
ATOM 668 C C . ARG A 1 84 ? 0.623 6.107 -6.271 1.00 95.62 84 ARG A C 1
ATOM 670 O O . ARG A 1 84 ? 1.384 5.935 -7.219 1.00 95.62 84 ARG A O 1
ATOM 677 N N . LEU A 1 85 ? -0.703 6.123 -6.432 1.00 95.38 85 LEU A N 1
ATOM 678 C CA . LEU A 1 85 ? -1.347 5.978 -7.744 1.00 95.38 85 LEU A CA 1
ATOM 679 C C . LEU A 1 85 ? -1.039 7.164 -8.666 1.00 95.38 85 LEU A C 1
ATOM 681 O O . LEU A 1 85 ? -0.894 6.974 -9.873 1.00 95.38 85 LEU A O 1
ATOM 685 N N . ALA A 1 86 ? -0.933 8.377 -8.121 1.00 94.69 86 ALA A N 1
ATOM 686 C CA . ALA A 1 86 ? -0.524 9.554 -8.880 1.00 94.69 86 ALA A CA 1
ATOM 687 C C . ALA A 1 86 ? 0.927 9.429 -9.371 1.00 94.69 86 ALA A C 1
ATOM 689 O O . ALA A 1 86 ? 1.177 9.651 -10.554 1.00 94.69 86 ALA A O 1
ATOM 690 N N . ALA A 1 87 ? 1.848 8.983 -8.508 1.00 96.06 87 ALA A N 1
ATOM 691 C CA . ALA A 1 87 ? 3.236 8.713 -8.888 1.00 96.06 87 ALA A CA 1
ATOM 692 C C . ALA A 1 87 ? 3.335 7.646 -9.996 1.00 96.06 87 ALA A C 1
ATOM 694 O O . ALA A 1 87 ? 4.062 7.845 -10.967 1.00 96.06 87 ALA A O 1
ATOM 695 N N . LEU A 1 88 ? 2.545 6.565 -9.909 1.00 96.56 88 LEU A N 1
ATOM 696 C CA . LEU A 1 88 ? 2.460 5.542 -10.964 1.00 96.56 88 LEU A CA 1
ATOM 697 C C . LEU A 1 88 ? 1.985 6.123 -12.301 1.00 96.56 88 LEU A C 1
ATOM 699 O O . LEU A 1 88 ? 2.593 5.881 -13.340 1.00 96.56 88 LEU A O 1
ATOM 703 N N . LYS A 1 89 ? 0.914 6.925 -12.287 1.00 95.25 89 LYS A N 1
ATOM 704 C CA . LYS A 1 89 ? 0.412 7.580 -13.506 1.00 95.25 89 LYS A CA 1
ATOM 705 C C . LYS A 1 89 ? 1.436 8.542 -14.104 1.00 95.25 89 LYS A C 1
ATOM 707 O O . LYS A 1 89 ? 1.467 8.704 -15.319 1.00 95.25 89 LYS A O 1
ATOM 712 N N . GLN A 1 90 ? 2.218 9.212 -13.261 1.00 95.75 90 GLN A N 1
ATOM 713 C CA . GLN A 1 90 ? 3.242 10.147 -13.702 1.00 95.75 90 GLN A CA 1
ATOM 714 C C . GLN A 1 90 ? 4.399 9.411 -14.374 1.00 95.75 90 GLN A C 1
ATOM 716 O O . GLN A 1 90 ? 4.715 9.746 -15.512 1.00 95.75 90 GLN A O 1
ATOM 721 N N . VAL A 1 91 ? 4.979 8.391 -13.726 1.00 95.88 91 VAL A N 1
ATOM 722 C CA . VAL A 1 91 ? 6.114 7.656 -14.307 1.00 95.88 91 VAL A CA 1
ATOM 723 C C . VAL A 1 91 ? 5.724 7.012 -15.632 1.00 95.88 91 VAL A C 1
ATOM 725 O O . VAL A 1 91 ? 6.442 7.169 -16.609 1.00 95.88 91 VAL A O 1
ATOM 728 N N . GLN A 1 92 ? 4.526 6.427 -15.736 1.00 95.19 92 GLN A N 1
ATOM 729 C CA . GLN A 1 92 ? 4.031 5.813 -16.974 1.00 95.19 92 GLN A CA 1
ATOM 730 C C . GLN A 1 92 ? 3.936 6.779 -18.167 1.00 95.19 92 GLN A C 1
ATOM 732 O O . GLN A 1 92 ? 3.955 6.324 -19.305 1.00 95.19 92 GLN A O 1
ATOM 737 N N . LYS A 1 93 ? 3.841 8.093 -17.926 1.00 94.00 93 LYS A N 1
ATOM 738 C CA . LYS A 1 93 ? 3.795 9.125 -18.975 1.00 94.00 93 LYS A CA 1
ATOM 739 C C . LYS A 1 93 ? 5.162 9.719 -19.323 1.00 94.00 93 LYS A C 1
ATOM 741 O O . LYS A 1 93 ? 5.248 10.450 -20.301 1.00 94.00 93 LYS A O 1
ATOM 746 N N . GLN A 1 94 ? 6.199 9.468 -18.520 1.00 92.44 94 GLN A N 1
ATOM 747 C CA . GLN A 1 94 ? 7.512 10.105 -18.682 1.00 92.44 94 GLN A CA 1
ATOM 748 C C . GLN A 1 94 ? 8.343 9.517 -19.825 1.00 92.44 94 GLN A C 1
ATOM 750 O O . GLN A 1 94 ? 9.199 10.215 -20.358 1.00 92.44 94 GLN A O 1
ATOM 755 N N . ALA A 1 95 ? 8.106 8.259 -20.197 1.00 89.94 95 ALA A N 1
ATOM 756 C CA . ALA A 1 95 ? 8.844 7.580 -21.255 1.00 89.94 95 ALA A CA 1
ATOM 757 C C . ALA A 1 95 ? 8.017 6.430 -21.865 1.00 89.94 95 ALA A C 1
ATOM 759 O O . ALA A 1 95 ? 7.109 5.910 -21.206 1.00 89.94 95 ALA A O 1
ATOM 760 N N . PRO A 1 96 ? 8.329 5.999 -23.101 1.00 89.81 96 PRO A N 1
ATOM 761 C CA . PRO A 1 96 ? 7.779 4.778 -23.681 1.00 89.81 96 PRO A CA 1
ATOM 762 C C . PRO A 1 96 ? 8.427 3.551 -23.024 1.00 89.81 96 PRO A C 1
ATOM 764 O O . PRO A 1 96 ? 9.457 3.049 -23.466 1.00 89.81 96 PRO A O 1
ATOM 767 N N . TRP A 1 97 ? 7.847 3.089 -21.918 1.00 94.19 97 TRP A N 1
ATOM 768 C CA . TRP A 1 97 ? 8.392 1.965 -21.160 1.00 94.19 97 TRP A CA 1
ATOM 769 C C . TRP A 1 97 ? 8.190 0.617 -21.865 1.00 94.19 97 TRP A C 1
ATOM 771 O O . TRP A 1 97 ? 7.111 0.384 -22.427 1.00 94.19 97 TRP A O 1
ATOM 781 N N . PRO A 1 98 ? 9.163 -0.309 -21.758 1.00 95.56 98 PRO A N 1
ATOM 782 C CA . PRO A 1 98 ? 9.018 -1.660 -22.281 1.00 95.56 98 PRO A CA 1
ATOM 783 C C . PRO A 1 98 ? 7.882 -2.408 -21.573 1.00 95.56 98 PRO A C 1
ATOM 785 O O . PRO A 1 98 ? 7.518 -2.110 -20.433 1.00 95.56 98 PRO A O 1
ATOM 788 N N . GLU A 1 99 ? 7.335 -3.421 -22.239 1.00 95.62 99 GLU A N 1
ATOM 789 C CA . GLU A 1 99 ? 6.205 -4.214 -21.740 1.00 95.62 99 GLU A CA 1
ATOM 790 C C . GLU A 1 99 ? 6.460 -4.798 -20.338 1.00 95.62 99 GLU A C 1
ATOM 792 O O . GLU A 1 99 ? 5.576 -4.789 -19.479 1.00 95.62 99 GLU A O 1
ATOM 797 N N . SER A 1 100 ? 7.685 -5.243 -20.062 1.00 95.31 100 SER A N 1
ATOM 798 C CA . SER A 1 100 ? 8.080 -5.775 -18.753 1.00 95.31 100 SER A CA 1
ATOM 799 C C . SER A 1 100 ? 7.893 -4.758 -17.615 1.00 95.31 100 SER A C 1
ATOM 801 O O . SER A 1 100 ? 7.454 -5.116 -16.520 1.00 95.31 100 SER A O 1
ATOM 803 N N . TYR A 1 101 ? 8.133 -3.471 -17.877 1.00 96.50 101 TYR A N 1
ATOM 804 C CA . TYR A 1 101 ? 7.915 -2.396 -16.908 1.00 96.50 101 TYR A CA 1
ATOM 805 C C . TYR A 1 101 ? 6.430 -2.110 -16.736 1.00 96.50 101 TYR A C 1
ATOM 807 O O . TYR A 1 101 ? 5.978 -1.838 -15.627 1.00 96.50 101 TYR A O 1
ATOM 815 N N . GLN A 1 102 ? 5.651 -2.191 -17.816 1.00 95.81 102 GLN A N 1
ATOM 816 C CA . GLN A 1 102 ? 4.201 -2.009 -17.744 1.00 95.81 102 GLN A CA 1
ATOM 817 C C . GLN A 1 102 ? 3.567 -3.058 -16.824 1.00 95.81 102 GLN A C 1
ATOM 819 O O . GLN A 1 102 ? 2.757 -2.703 -15.964 1.00 95.81 102 GLN A O 1
ATOM 824 N N . HIS A 1 103 ? 4.000 -4.317 -16.933 1.00 96.56 103 HIS A N 1
ATOM 825 C CA . HIS A 1 103 ? 3.603 -5.392 -16.022 1.00 96.56 103 HIS A CA 1
ATOM 826 C C . HIS A 1 103 ? 4.012 -5.097 -14.578 1.00 96.56 103 HIS A C 1
ATOM 828 O O . HIS A 1 103 ? 3.189 -5.193 -13.666 1.00 96.56 103 HIS A O 1
ATOM 834 N N . PHE A 1 104 ? 5.257 -4.671 -14.366 1.00 96.62 104 PHE A N 1
ATOM 835 C CA . PHE A 1 104 ? 5.744 -4.294 -13.044 1.00 96.62 104 PHE A CA 1
ATOM 836 C C . PHE A 1 104 ? 4.918 -3.148 -12.422 1.00 96.62 104 PHE A C 1
ATOM 838 O O . PHE A 1 104 ? 4.437 -3.257 -11.292 1.00 96.62 104 PHE A O 1
ATOM 845 N N . PHE A 1 105 ? 4.641 -2.078 -13.171 1.00 96.94 105 PHE A N 1
ATOM 846 C CA . PHE A 1 105 ? 3.793 -0.975 -12.708 1.00 96.94 105 PHE A CA 1
ATOM 847 C C . PHE A 1 105 ? 2.341 -1.409 -12.462 1.00 96.94 105 PHE A C 1
ATOM 849 O O . PHE A 1 105 ? 1.695 -0.910 -11.536 1.00 96.94 105 PHE A O 1
ATOM 856 N N . ALA A 1 106 ? 1.814 -2.348 -13.252 1.00 96.94 106 ALA A N 1
ATOM 857 C CA . ALA A 1 106 ? 0.488 -2.919 -13.033 1.00 96.94 106 ALA A CA 1
ATOM 858 C C . ALA A 1 106 ? 0.417 -3.726 -11.725 1.00 96.94 106 ALA A C 1
ATOM 860 O O . ALA A 1 106 ? -0.585 -3.628 -11.009 1.00 96.94 106 ALA A O 1
ATOM 861 N N . LEU A 1 107 ? 1.481 -4.456 -11.372 1.00 96.94 107 LEU A N 1
ATOM 862 C CA . LEU A 1 107 ? 1.586 -5.149 -10.085 1.00 96.94 107 LEU A CA 1
ATOM 863 C C . LEU A 1 107 ? 1.564 -4.159 -8.917 1.00 96.94 107 LEU A C 1
ATOM 865 O O . LEU A 1 107 ? 0.743 -4.316 -8.012 1.00 96.94 107 LEU A O 1
ATOM 869 N N . LEU A 1 108 ? 2.369 -3.093 -8.979 1.00 96.81 108 LEU A N 1
ATOM 870 C CA . LEU A 1 108 ? 2.360 -2.032 -7.962 1.00 96.81 108 LEU A CA 1
ATOM 871 C C . LEU A 1 108 ? 0.981 -1.370 -7.838 1.00 96.81 108 LEU A C 1
ATOM 873 O O . LEU A 1 108 ? 0.478 -1.140 -6.738 1.00 96.81 108 LEU A O 1
ATOM 877 N N . LYS A 1 109 ? 0.312 -1.108 -8.966 1.00 97.31 109 LYS A N 1
ATOM 878 C CA . LYS A 1 109 ? -1.054 -0.572 -8.972 1.00 97.31 109 LYS A CA 1
ATOM 879 C C . LYS A 1 109 ? -2.035 -1.512 -8.268 1.00 97.31 109 LYS A C 1
ATOM 881 O O . LYS A 1 109 ? -2.854 -1.040 -7.477 1.00 97.31 109 LYS A O 1
ATOM 886 N N . LYS A 1 110 ? -1.972 -2.815 -8.559 1.00 97.38 110 LYS A N 1
ATOM 887 C CA . LYS A 1 110 ? -2.855 -3.832 -7.969 1.00 97.38 110 LYS A CA 1
ATOM 888 C C . LYS A 1 110 ? -2.631 -3.959 -6.463 1.00 97.38 110 LYS A C 1
ATOM 890 O O . LYS A 1 110 ? -3.609 -3.970 -5.718 1.00 97.38 110 LYS A O 1
ATOM 895 N N . GLU A 1 111 ? -1.374 -4.008 -6.026 1.00 94.75 111 GLU A N 1
ATOM 896 C CA . GLU A 1 111 ? -0.997 -4.030 -4.606 1.00 94.75 111 GLU A CA 1
ATOM 897 C C . GLU A 1 111 ? -1.573 -2.813 -3.878 1.00 94.75 111 GLU A C 1
ATOM 899 O O . GLU A 1 111 ? -2.331 -2.958 -2.921 1.00 94.75 111 GLU A O 1
ATOM 904 N N . ASN A 1 112 ? -1.342 -1.615 -4.408 1.00 95.06 112 ASN A N 1
ATOM 905 C CA . ASN A 1 112 ? -1.834 -0.384 -3.806 1.00 95.06 112 ASN A CA 1
ATOM 906 C C . ASN A 1 112 ? -3.371 -0.344 -3.700 1.00 95.06 112 ASN A C 1
ATOM 908 O O . ASN A 1 112 ? -3.927 -0.002 -2.654 1.00 95.06 112 ASN A O 1
ATOM 912 N N . GLN A 1 113 ? -4.080 -0.742 -4.761 1.00 93.88 113 GLN A N 1
ATOM 913 C CA . GLN A 1 113 ? -5.545 -0.831 -4.744 1.00 93.88 113 GLN A CA 1
ATOM 914 C C . GLN A 1 113 ? -6.053 -1.837 -3.707 1.00 93.88 113 GLN A C 1
ATOM 916 O O . GLN A 1 113 ? -7.062 -1.585 -3.045 1.00 93.88 113 GLN A O 1
ATOM 921 N N . HIS A 1 114 ? -5.366 -2.967 -3.556 1.00 94.62 114 HIS A N 1
ATOM 922 C CA . HIS A 1 114 ? -5.692 -3.961 -2.543 1.00 94.62 114 HIS A CA 1
ATOM 923 C C . HIS A 1 114 ? -5.495 -3.395 -1.130 1.00 94.62 114 HIS A C 1
ATOM 925 O O . HIS A 1 114 ? -6.426 -3.418 -0.322 1.00 94.62 114 HIS A O 1
ATOM 931 N N . THR A 1 115 ? -4.342 -2.780 -0.866 1.00 92.06 115 THR A N 1
ATOM 932 C CA . THR A 1 115 ? -4.030 -2.119 0.408 1.00 92.06 115 THR A CA 1
ATOM 933 C C . THR A 1 115 ? -5.038 -1.010 0.738 1.00 92.06 115 THR A C 1
ATOM 935 O O . THR A 1 115 ? -5.487 -0.893 1.879 1.00 92.06 115 THR A O 1
ATOM 938 N N . GLN A 1 116 ? -5.490 -0.243 -0.260 1.00 93.06 116 GLN A N 1
ATOM 939 C CA . GLN A 1 116 ? -6.543 0.763 -0.087 1.00 93.06 116 GLN A CA 1
ATOM 940 C C . GLN A 1 116 ? -7.883 0.149 0.349 1.00 93.06 116 GLN A C 1
ATOM 942 O O . GLN A 1 116 ? -8.547 0.696 1.233 1.00 93.06 116 GLN A O 1
ATOM 947 N N . ARG A 1 117 ? -8.292 -0.977 -0.251 1.00 93.69 117 ARG A N 1
ATOM 948 C CA . ARG A 1 117 ? -9.530 -1.680 0.132 1.00 93.69 117 ARG A CA 1
ATOM 949 C C . ARG A 1 117 ? -9.447 -2.204 1.561 1.00 93.69 117 ARG A C 1
ATOM 951 O O . ARG A 1 117 ? -10.390 -2.003 2.324 1.00 93.69 117 ARG A O 1
ATOM 958 N N . LEU A 1 118 ? -8.316 -2.805 1.935 1.00 93.25 118 LEU A N 1
ATOM 959 C CA . LEU A 1 118 ? -8.080 -3.283 3.299 1.00 93.25 118 LEU A CA 1
ATOM 960 C C . LEU A 1 118 ? -8.128 -2.143 4.320 1.00 93.25 118 LEU A C 1
ATOM 962 O O . LEU A 1 118 ? -8.798 -2.269 5.341 1.00 93.25 118 LEU A O 1
ATOM 966 N N . ALA A 1 119 ? -7.491 -1.006 4.029 1.00 91.56 119 ALA A N 1
ATOM 967 C CA . ALA A 1 119 ? -7.551 0.169 4.897 1.00 91.56 119 ALA A CA 1
ATOM 968 C C . ALA A 1 119 ? -8.991 0.692 5.066 1.00 91.56 119 ALA A C 1
ATOM 970 O O . ALA A 1 119 ? -9.394 1.072 6.167 1.00 91.56 119 ALA A O 1
ATOM 971 N N . GLY A 1 120 ? -9.785 0.673 3.989 1.00 92.62 120 GLY A N 1
ATOM 972 C CA . GLY A 1 120 ? -11.209 1.006 4.034 1.00 92.62 120 GLY A CA 1
ATOM 973 C C . GLY A 1 120 ? -12.008 0.052 4.925 1.00 92.62 120 GLY A C 1
ATOM 974 O O . GLY A 1 120 ? -12.732 0.507 5.811 1.00 92.62 120 GLY A O 1
ATOM 975 N N . ALA A 1 121 ? -11.828 -1.258 4.744 1.00 94.38 121 ALA A N 1
ATOM 976 C CA . ALA A 1 121 ? -12.481 -2.281 5.559 1.00 94.38 121 ALA A CA 1
ATOM 977 C C . ALA A 1 121 ? -12.098 -2.159 7.043 1.00 94.38 121 ALA A C 1
ATOM 979 O O . ALA A 1 121 ? -12.972 -2.160 7.911 1.00 94.38 121 ALA A O 1
ATOM 980 N N . LEU A 1 122 ? -10.810 -1.958 7.336 1.00 95.81 122 LEU A N 1
ATOM 981 C CA . LEU A 1 122 ? -10.315 -1.752 8.695 1.00 95.81 122 LEU A CA 1
ATOM 982 C C . LEU A 1 122 ? -10.963 -0.527 9.352 1.00 95.81 122 LEU A C 1
ATOM 984 O O . LEU A 1 122 ? -11.377 -0.597 10.506 1.00 95.81 122 LEU A O 1
ATOM 988 N N . ARG A 1 123 ? -11.109 0.585 8.622 1.00 95.19 123 ARG A N 1
ATOM 989 C CA . ARG A 1 123 ? -11.758 1.799 9.141 1.00 95.19 123 ARG A CA 1
ATOM 990 C C . ARG A 1 123 ? -13.227 1.564 9.499 1.00 95.19 123 ARG A C 1
ATOM 992 O O . ARG A 1 123 ? -13.695 2.083 10.513 1.00 95.19 123 ARG A O 1
ATOM 999 N N . VAL A 1 124 ? -13.951 0.797 8.682 1.00 96.38 124 VAL A N 1
ATOM 1000 C CA . VAL A 1 124 ? -15.343 0.414 8.972 1.00 96.38 124 VAL A CA 1
ATOM 1001 C C . VAL A 1 124 ? -15.404 -0.430 10.244 1.00 96.38 124 VAL A C 1
ATOM 1003 O O . VAL A 1 124 ? -16.181 -0.108 11.143 1.00 96.38 124 VAL A O 1
ATOM 1006 N N . GLN A 1 125 ? -14.532 -1.434 10.365 1.00 95.88 125 GLN A N 1
ATOM 1007 C CA . GLN A 1 125 ? -14.463 -2.293 11.550 1.00 95.88 125 GLN A CA 1
ATOM 1008 C C . GLN A 1 125 ? -14.108 -1.507 12.816 1.00 95.88 125 GLN A C 1
ATOM 1010 O O . GLN A 1 125 ? -14.780 -1.634 13.833 1.00 95.88 125 GLN A O 1
ATOM 1015 N N . GLN A 1 126 ? -13.125 -0.607 12.753 1.00 96.88 126 GLN A N 1
ATOM 1016 C CA . GLN A 1 126 ? -12.768 0.257 13.882 1.00 96.88 126 GLN A CA 1
ATOM 1017 C C . GLN A 1 126 ? -13.933 1.150 14.329 1.00 96.88 126 GLN A C 1
ATOM 1019 O O . GLN A 1 126 ? -14.104 1.384 15.525 1.00 96.88 126 GLN A O 1
ATOM 1024 N N . LYS A 1 127 ? -14.747 1.652 13.390 1.00 97.06 127 LYS A N 1
ATOM 1025 C CA . LYS A 1 127 ? -15.946 2.432 13.725 1.00 97.06 127 LYS A CA 1
ATOM 1026 C C . LYS A 1 127 ? -17.004 1.561 14.408 1.00 97.06 127 LYS A C 1
ATOM 1028 O O . LYS A 1 127 ? -17.602 2.012 15.381 1.00 97.06 127 LYS A O 1
ATOM 1033 N N . ALA A 1 128 ? -17.209 0.337 13.923 1.00 96.62 128 ALA A N 1
ATOM 1034 C CA . ALA A 1 128 ? -18.137 -0.617 14.525 1.00 96.62 128 ALA A CA 1
ATOM 1035 C C . ALA A 1 128 ? -17.709 -0.999 15.949 1.00 96.62 128 ALA A C 1
ATOM 1037 O O . ALA A 1 128 ? -18.517 -0.900 16.866 1.00 96.62 128 ALA A O 1
ATOM 1038 N N . VAL A 1 129 ? -16.428 -1.325 16.155 1.00 97.19 129 VAL A N 1
ATOM 1039 C CA . VAL A 1 129 ? -15.873 -1.631 17.482 1.00 97.19 129 VAL A CA 1
ATOM 1040 C C . VAL A 1 129 ? -16.079 -0.462 18.439 1.00 97.19 129 VAL A C 1
ATOM 1042 O O . VAL A 1 129 ? -16.636 -0.661 19.509 1.00 97.19 129 VAL A O 1
ATOM 1045 N N . LYS A 1 130 ? -15.720 0.769 18.044 1.00 97.19 130 LYS A N 1
ATOM 1046 C CA . LYS A 1 130 ? -15.926 1.954 18.896 1.00 97.19 130 LYS A CA 1
ATOM 1047 C C . LYS A 1 130 ? -17.386 2.132 19.308 1.00 97.19 130 LYS A C 1
ATOM 1049 O O . LYS A 1 130 ? -17.644 2.439 20.465 1.00 97.19 130 LYS A O 1
ATOM 1054 N N . ARG A 1 131 ? -18.318 1.927 18.373 1.00 97.19 131 ARG A N 1
ATOM 1055 C CA . ARG A 1 131 ? -19.756 2.008 18.644 1.00 97.19 131 ARG A CA 1
ATOM 1056 C C . ARG A 1 131 ? -20.204 0.937 19.645 1.00 97.19 131 ARG A C 1
ATOM 1058 O O . ARG A 1 131 ? -20.883 1.262 20.613 1.00 97.19 131 ARG A O 1
ATOM 1065 N N . LEU A 1 132 ? -19.798 -0.313 19.438 1.00 97.50 132 LEU A N 1
ATOM 1066 C CA . LEU A 1 132 ? -20.126 -1.407 20.355 1.00 97.50 132 LEU A CA 1
ATOM 1067 C C . LEU A 1 132 ? -19.528 -1.172 21.747 1.00 97.50 132 LEU A C 1
ATOM 1069 O O . LEU A 1 132 ? -20.189 -1.425 22.745 1.00 97.50 132 LEU A O 1
ATOM 1073 N N . THR A 1 133 ? -18.311 -0.628 21.831 1.00 97.12 133 THR A N 1
ATOM 1074 C CA . THR A 1 133 ? -17.701 -0.241 23.111 1.00 97.12 133 THR A CA 1
ATOM 1075 C C . THR A 1 133 ? -18.512 0.843 23.822 1.00 97.12 133 THR A C 1
ATOM 1077 O O . THR A 1 133 ? -18.709 0.751 25.029 1.00 97.12 133 THR A O 1
ATOM 1080 N N . THR A 1 134 ? -19.011 1.856 23.104 1.00 97.50 134 THR A N 1
ATOM 1081 C CA . THR A 1 134 ? -19.868 2.885 23.717 1.00 97.50 134 THR A CA 1
ATOM 1082 C C . THR A 1 134 ? -21.203 2.324 24.202 1.00 97.50 134 THR A C 1
ATOM 1084 O O . THR A 1 134 ? -21.596 2.631 25.323 1.00 97.50 134 THR A O 1
ATOM 1087 N N . GLU A 1 135 ? -21.854 1.462 23.415 1.00 97.12 135 GLU A N 1
ATOM 1088 C CA . GLU A 1 135 ? -23.119 0.818 23.805 1.00 97.12 135 GLU A CA 1
ATOM 1089 C C . GLU A 1 135 ? -22.922 -0.094 25.030 1.00 97.12 135 GLU A C 1
ATOM 1091 O O . GLU A 1 135 ? -23.715 -0.062 25.969 1.00 97.12 135 GLU A O 1
ATOM 1096 N N . LEU A 1 136 ? -21.821 -0.850 25.081 1.00 97.56 136 LEU A N 1
ATOM 1097 C CA . LEU A 1 136 ? -21.492 -1.701 26.226 1.00 97.56 136 LEU A CA 1
ATOM 1098 C C . LEU A 1 136 ? -21.241 -0.886 27.502 1.00 97.56 136 LEU A C 1
ATOM 1100 O O . LEU A 1 136 ? -21.701 -1.272 28.579 1.00 97.56 136 LEU A O 1
ATOM 1104 N N . ASN A 1 137 ? -20.548 0.249 27.392 1.00 97.31 137 ASN A N 1
ATOM 1105 C CA . ASN A 1 137 ? -20.335 1.144 28.529 1.00 97.31 137 ASN A CA 1
ATOM 1106 C C . ASN A 1 137 ? -21.661 1.706 29.058 1.00 97.31 137 ASN A C 1
ATOM 1108 O O . ASN A 1 137 ? -21.853 1.756 30.268 1.00 97.31 137 ASN A O 1
ATOM 1112 N N . GLU A 1 138 ? -22.585 2.079 28.174 1.00 97.12 138 GLU A N 1
ATOM 1113 C CA . GLU A 1 138 ? -23.909 2.576 28.561 1.00 97.12 138 GLU A CA 1
ATOM 1114 C C . GLU A 1 138 ? -24.763 1.500 29.249 1.00 97.12 138 GLU A C 1
ATOM 1116 O O . GLU A 1 138 ? -25.354 1.746 30.298 1.00 97.12 138 GLU A O 1
ATOM 1121 N N . VAL A 1 139 ? -24.781 0.274 28.724 1.00 97.44 139 VAL A N 1
ATOM 1122 C CA . VAL A 1 139 ? -25.484 -0.840 29.384 1.00 97.44 139 VAL A CA 1
ATOM 1123 C C . VAL A 1 139 ? -24.874 -1.139 30.756 1.00 97.44 139 VAL A C 1
ATOM 1125 O O . VAL A 1 139 ? -25.596 -1.426 31.712 1.00 97.44 139 VAL A O 1
ATOM 1128 N N . THR A 1 140 ? -23.550 -1.034 30.884 1.00 96.75 140 THR A N 1
ATOM 1129 C CA . THR A 1 140 ? -22.859 -1.252 32.162 1.00 96.75 140 THR A CA 1
ATOM 1130 C C . THR A 1 140 ? -23.264 -0.199 33.197 1.00 96.75 140 THR A C 1
ATOM 1132 O O . THR A 1 140 ? -23.619 -0.554 34.321 1.00 96.75 140 THR A O 1
ATOM 1135 N N . THR A 1 141 ? -23.306 1.084 32.824 1.00 97.00 141 THR A N 1
ATOM 1136 C CA . THR A 1 141 ? -23.723 2.155 33.746 1.00 97.00 141 THR A CA 1
ATOM 1137 C C . THR A 1 141 ? -25.200 2.053 34.131 1.00 97.00 141 THR A C 1
ATOM 1139 O O . THR A 1 141 ? -25.555 2.290 35.291 1.00 97.00 141 THR A O 1
ATOM 1142 N N . GLN A 1 142 ? -26.070 1.649 33.202 1.00 96.94 142 GLN A N 1
ATOM 1143 C CA . GLN A 1 142 ? -27.475 1.358 33.501 1.00 96.94 142 GLN A CA 1
ATOM 1144 C C . GLN A 1 142 ? -27.611 0.200 34.496 1.00 96.94 142 GLN A C 1
ATOM 1146 O O . GLN A 1 142 ? -28.371 0.306 35.461 1.00 96.94 142 GLN A O 1
ATOM 1151 N N . LEU A 1 143 ? -26.848 -0.881 34.311 1.00 97.31 143 LEU A N 1
ATOM 1152 C CA . LEU A 1 143 ? -26.858 -2.022 35.225 1.00 97.31 143 LEU A CA 1
ATOM 1153 C C . LEU A 1 143 ? -26.411 -1.620 36.637 1.00 97.31 143 LEU A C 1
ATOM 1155 O O . LEU A 1 143 ? -27.042 -2.024 37.615 1.00 97.31 143 LEU A O 1
ATOM 1159 N N . ASP A 1 144 ? -25.361 -0.811 36.756 1.00 97.19 14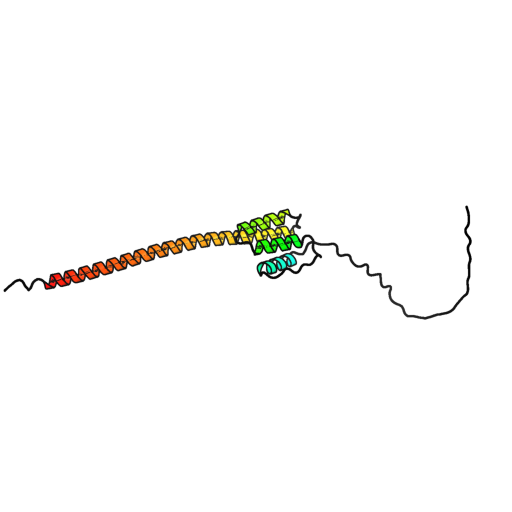4 ASP A N 1
ATOM 1160 C CA . ASP A 1 144 ? -24.885 -0.327 38.055 1.00 97.19 144 ASP A CA 1
ATOM 1161 C C . ASP A 1 144 ? -25.908 0.595 38.731 1.00 97.19 144 ASP A C 1
ATOM 1163 O O . ASP A 1 144 ? -26.135 0.497 39.941 1.00 97.19 144 ASP A O 1
ATOM 1167 N N . THR A 1 145 ? -26.615 1.410 37.946 1.00 96.62 145 THR A N 1
ATOM 1168 C CA . THR A 1 145 ? -27.722 2.241 38.440 1.00 96.62 145 THR A CA 1
ATOM 1169 C C . THR A 1 145 ? -28.869 1.378 38.971 1.00 96.62 145 THR A C 1
ATOM 1171 O O . THR A 1 145 ? -29.358 1.613 40.077 1.00 96.62 145 THR A O 1
ATOM 1174 N N . LEU A 1 146 ? -29.270 0.336 38.235 1.00 96.81 146 LEU A N 1
ATOM 1175 C CA . LEU A 1 146 ? -30.321 -0.592 38.665 1.00 96.81 146 LEU A CA 1
ATOM 1176 C C . LEU A 1 146 ? -29.924 -1.368 39.927 1.00 96.81 146 LEU A C 1
ATOM 1178 O O . LEU A 1 146 ? -30.744 -1.528 40.832 1.00 96.81 146 LEU A O 1
ATOM 1182 N N . LYS A 1 147 ? -28.662 -1.803 40.036 1.00 96.69 147 LYS A N 1
ATOM 1183 C CA . LYS A 1 147 ? -28.141 -2.428 41.263 1.00 96.69 147 LY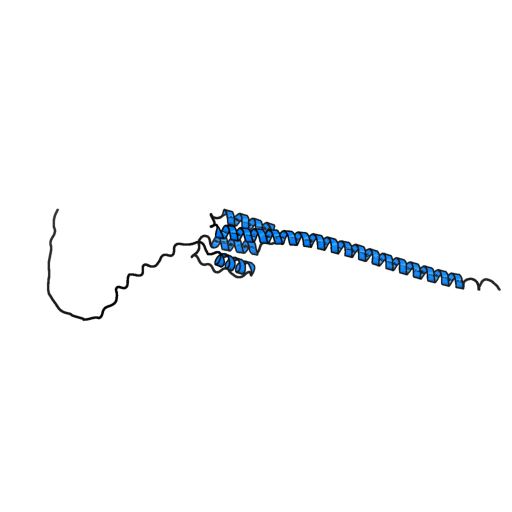S A CA 1
ATOM 1184 C C . LYS A 1 147 ? -28.227 -1.478 42.457 1.00 96.69 147 LYS A C 1
ATOM 1186 O O . LYS A 1 147 ? -28.657 -1.897 43.532 1.00 96.69 147 LYS A O 1
ATOM 1191 N N . ALA A 1 148 ? -27.858 -0.209 42.277 1.00 96.06 148 ALA A N 1
ATOM 1192 C CA . ALA A 1 148 ? -27.946 0.795 43.335 1.00 96.06 148 ALA A CA 1
ATOM 1193 C C . ALA A 1 148 ? -29.401 1.042 43.773 1.00 96.06 148 ALA A C 1
ATOM 1195 O O . ALA A 1 148 ? -29.688 1.069 44.972 1.00 96.06 148 ALA A O 1
ATOM 1196 N N . GLN A 1 149 ? -30.331 1.143 42.818 1.00 95.81 149 GLN A N 1
ATOM 1197 C CA . GLN A 1 149 ? -31.765 1.279 43.100 1.00 95.81 149 GLN A CA 1
ATOM 1198 C C . GLN A 1 149 ? -32.324 0.059 43.841 1.00 95.81 149 GLN A C 1
ATOM 1200 O O . GLN A 1 149 ? -33.074 0.215 44.806 1.00 95.81 149 GLN A O 1
ATOM 1205 N N . LEU A 1 150 ? -31.928 -1.154 43.442 1.00 95.69 150 LEU A N 1
ATOM 1206 C CA . LEU A 1 150 ? -32.341 -2.385 44.113 1.00 95.69 150 LEU A CA 1
ATOM 1207 C C . LEU A 1 150 ? -31.846 -2.427 45.565 1.00 95.69 150 LEU A C 1
ATOM 1209 O O . LEU A 1 150 ? -32.631 -2.710 46.471 1.00 95.69 150 LEU A O 1
ATOM 1213 N N . ALA A 1 151 ? -30.576 -2.085 45.801 1.00 95.38 151 ALA A N 1
ATOM 1214 C CA . ALA A 1 151 ? -30.014 -2.006 47.148 1.00 95.38 151 ALA A CA 1
ATOM 1215 C C . ALA A 1 151 ? -30.739 -0.954 48.009 1.00 95.38 151 ALA A C 1
ATOM 1217 O O . ALA A 1 151 ? -31.009 -1.188 49.189 1.00 95.38 151 ALA A O 1
ATOM 1218 N N . GLN A 1 152 ? -31.108 0.189 47.423 1.00 95.62 152 GLN A N 1
ATOM 1219 C CA . GLN A 1 152 ? -31.881 1.222 48.112 1.00 95.62 152 GLN A CA 1
ATOM 1220 C C . GLN A 1 152 ? -33.296 0.745 48.476 1.00 95.62 152 GLN A C 1
ATOM 1222 O O . GLN A 1 152 ? -33.752 0.999 49.591 1.00 95.62 152 GLN A O 1
ATOM 1227 N N . LEU A 1 153 ? -33.985 0.036 47.576 1.00 94.56 153 LEU A N 1
ATOM 1228 C CA . LEU A 1 153 ? -35.308 -0.536 47.855 1.00 94.56 153 LEU A CA 1
ATOM 1229 C C . LEU A 1 153 ? -35.254 -1.589 48.966 1.00 94.56 153 LEU A C 1
ATOM 1231 O O . LEU A 1 153 ? -36.128 -1.605 49.832 1.00 94.56 153 LEU A O 1
ATOM 1235 N N . GLN A 1 154 ? -34.225 -2.438 48.970 1.00 93.06 154 GLN A N 1
ATOM 1236 C CA . GLN A 1 154 ? -34.024 -3.423 50.033 1.00 93.06 154 GLN A CA 1
ATOM 1237 C C . GLN A 1 154 ? -33.818 -2.753 51.397 1.00 93.06 154 GLN A C 1
ATOM 1239 O O . GLN A 1 154 ? -34.450 -3.170 52.365 1.00 93.06 154 GLN A O 1
ATOM 1244 N N . ARG A 1 155 ? -33.009 -1.684 51.470 1.00 91.75 155 ARG A N 1
ATOM 1245 C CA . ARG A 1 155 ? -32.823 -0.903 52.707 1.00 91.75 155 ARG A CA 1
ATOM 1246 C C . ARG A 1 155 ? -34.124 -0.274 53.196 1.00 91.75 155 ARG A C 1
ATOM 1248 O O . ARG A 1 155 ? -34.493 -0.496 54.341 1.00 91.75 155 ARG A O 1
ATOM 1255 N N . LYS A 1 156 ? -34.863 0.410 52.312 1.00 91.50 156 LYS A N 1
ATOM 1256 C CA . LYS A 1 156 ? -36.166 1.009 52.654 1.00 91.50 156 LYS A CA 1
ATOM 1257 C C . LYS A 1 156 ? -37.155 -0.023 53.191 1.00 91.50 156 LYS A C 1
ATOM 1259 O O . LYS A 1 156 ? -37.855 0.249 54.158 1.00 91.50 156 LYS A O 1
ATOM 1264 N N . ARG A 1 157 ? -37.214 -1.213 52.579 1.00 89.31 157 ARG A N 1
ATOM 1265 C CA . ARG A 1 157 ? -38.088 -2.296 53.053 1.00 89.31 157 ARG A CA 1
ATOM 1266 C C . ARG A 1 157 ? -37.668 -2.789 54.442 1.00 89.31 157 ARG A C 1
ATOM 1268 O O . ARG A 1 157 ? -38.538 -3.057 55.262 1.00 89.31 157 ARG A O 1
ATOM 1275 N N . LEU A 1 158 ? -36.363 -2.894 54.704 1.00 89.19 158 LEU A N 1
ATOM 1276 C CA . LEU A 1 158 ? -35.848 -3.257 56.027 1.00 89.19 158 LEU A CA 1
ATOM 1277 C C . LEU A 1 158 ? -36.250 -2.217 57.083 1.00 89.19 158 LEU A C 1
ATOM 1279 O O . LEU A 1 158 ? -36.802 -2.589 58.113 1.00 89.19 158 LEU A O 1
ATOM 1283 N N . GLU A 1 159 ? -36.028 -0.933 56.792 1.00 86.62 159 GLU A N 1
ATOM 1284 C CA . GLU A 1 159 ? -36.370 0.199 57.667 1.00 86.62 159 GLU A CA 1
ATOM 1285 C C . GLU A 1 159 ? -37.874 0.250 57.972 1.00 86.62 159 GLU A C 1
ATOM 1287 O O . GLU A 1 159 ? -38.260 0.333 59.134 1.00 86.62 159 GLU A O 1
ATOM 1292 N N . GLN A 1 160 ? -38.726 0.090 56.954 1.00 80.19 160 GLN A N 1
ATOM 1293 C CA . GLN A 1 160 ? -40.181 0.026 57.137 1.00 80.19 160 GLN A CA 1
ATOM 1294 C C . GLN A 1 160 ? -40.623 -1.188 57.963 1.00 80.19 160 GLN A C 1
ATOM 1296 O O . GLN A 1 160 ? -41.567 -1.083 58.740 1.00 80.19 160 GLN A O 1
ATOM 1301 N N . SER A 1 161 ? -39.950 -2.337 57.829 1.00 75.50 161 SER A N 1
ATOM 1302 C CA . SER A 1 161 ? -40.254 -3.517 58.654 1.00 75.50 161 SER A CA 1
ATOM 1303 C C . SER A 1 161 ? -39.815 -3.367 60.114 1.00 75.50 161 SER A C 1
ATOM 1305 O O . SER A 1 161 ? -40.333 -4.071 60.973 1.00 75.50 161 SER A O 1
ATOM 1307 N N . LEU A 1 162 ? -38.882 -2.451 60.395 1.00 60.78 162 LEU A N 1
ATOM 1308 C CA . LEU A 1 162 ? -38.396 -2.133 61.740 1.00 60.78 162 LEU A CA 1
ATOM 1309 C C . LEU A 1 162 ? -39.232 -1.042 62.434 1.00 60.78 162 LEU A C 1
ATOM 1311 O O . LEU A 1 162 ? -39.102 -0.860 63.639 1.00 60.78 162 LEU A O 1
ATOM 1315 N N . GLN A 1 163 ? -40.102 -0.339 61.702 1.00 61.00 163 GLN A N 1
ATOM 1316 C CA . GLN A 1 163 ? -40.960 0.725 62.231 1.00 61.00 163 GLN A CA 1
ATOM 1317 C C . GLN A 1 163 ? -42.271 0.327 62.957 1.00 61.00 163 GLN A C 1
ATOM 1319 O O . GLN A 1 163 ? -42.843 1.228 63.563 1.00 61.00 163 GLN A O 1
ATOM 1324 N N . PRO A 1 164 ? -42.775 -0.927 63.012 1.00 53.72 164 PRO A N 1
ATOM 1325 C CA . PRO A 1 164 ? -44.068 -1.203 63.646 1.00 53.72 164 PRO A CA 1
ATOM 1326 C C . PRO A 1 164 ? -44.009 -1.548 65.153 1.00 53.72 164 PRO A C 1
ATOM 1328 O O . PRO A 1 164 ? -44.871 -2.281 65.621 1.00 53.72 164 PRO A O 1
ATOM 1331 N N . LEU A 1 165 ? -43.031 -1.063 65.933 1.00 53.12 165 LEU A N 1
ATOM 1332 C CA . LEU A 1 165 ? -42.933 -1.386 67.376 1.00 53.12 165 LEU A CA 1
ATOM 1333 C C . LEU A 1 165 ? -42.685 -0.196 68.323 1.00 53.12 165 LEU A C 1
ATOM 1335 O O . LEU A 1 165 ? -42.477 -0.426 69.507 1.00 53.12 165 LEU A O 1
ATOM 1339 N N . ASN A 1 166 ? -42.723 1.054 67.847 1.00 55.25 166 ASN A N 1
ATOM 1340 C CA . ASN A 1 166 ? -42.439 2.228 68.693 1.00 55.25 166 ASN A CA 1
ATOM 1341 C C . ASN A 1 166 ? -43.646 3.146 68.974 1.00 55.25 166 ASN A C 1
ATOM 1343 O O . ASN A 1 166 ? -43.446 4.197 69.572 1.00 55.25 166 ASN A O 1
ATOM 1347 N N . ASP A 1 167 ? -44.867 2.762 68.581 1.00 53.25 167 ASP A N 1
ATOM 1348 C CA . ASP A 1 167 ? -46.072 3.596 68.758 1.00 53.25 167 ASP A CA 1
ATOM 1349 C C . ASP A 1 167 ? -47.121 3.010 69.734 1.00 53.25 167 ASP A C 1
ATOM 1351 O O . ASP A 1 167 ? -48.257 3.481 69.755 1.00 53.25 167 ASP A O 1
ATOM 1355 N N . GLU A 1 168 ? -46.772 2.037 70.584 1.00 48.31 168 GLU A N 1
ATOM 1356 C CA . GLU A 1 168 ? -47.598 1.700 71.756 1.00 48.31 168 GLU A CA 1
ATOM 1357 C C . GLU A 1 168 ? -46.771 1.748 73.054 1.00 48.31 168 GLU A C 1
ATOM 1359 O O . GLU A 1 168 ? -45.813 0.993 73.212 1.00 48.31 168 GLU A O 1
ATOM 1364 N N . GLU A 1 169 ? -47.242 2.628 73.952 1.00 39.28 169 GLU A N 1
ATOM 1365 C CA . GLU A 1 169 ? -46.933 2.840 75.386 1.00 39.28 169 GLU A CA 1
ATOM 1366 C C . GLU A 1 169 ? -45.837 3.848 75.796 1.00 39.28 169 GLU A C 1
ATOM 1368 O O . GLU A 1 169 ? -44.623 3.551 75.737 1.00 39.28 169 GLU A O 1
#

Foldseek 3Di:
DDDDDDDDDDDDDDDDDPDDDDDPPDPPDPPPLDAEADAVVLLVVLLVCLLVVHDDDDDPSHPPVVLSNVLSVQLNPDPALVSNVVSLVVSVPPDPDDPNVVVVSVVSNVVSVVVVVVVVVVVVVVVVVVVVVVVVVVVVVVVVVVVVVVVVVVVVVVVVVVPPPPPDD

Radius of gyration: 43.75 Å; chains: 1; bounding box: 119×41×137 Å

Secondary structure (DSSP, 8-state):
-----------------------------------BPPPHHHHHHHHHHHHTTPPPPP-TTBTTHHHHHHHHHHHHH-SSHHHHHHHHHHHHHHS---HHHHHHHHHHHHHHHHHHHHHHHHHHHHHHHHHHHHHHHHHHHHHHHHHHHHHHHHHHHHHHHHSTTSS--